Protein AF-A0A831WG98-F1 (afdb_monomer_lite)

Foldseek 3Di:
DDDVVVVDDPPVVVVVPDDDDDVLVVVLVVLLVVCVVDVPRAAEDAPCCVVSNVVSVCVVCVVRYHYPYHD

Secondary structure (DSSP, 8-state):
---GGG---TTTT-TTTS----HHHHHHHHHHHHHHH-TT--EEESS-HHHHTTHHHHHH-GGGEEE----

Sequence (71 aa):
MINKDAKLVENIFETKALEQASTRDGFGRGVVEAGREDKNVVVLCADLAESTRSQWFRDEFPERYIEIGVA

Structure (mmCIF, N/CA/C/O backbone):
data_AF-A0A831WG98-F1
#
_entry.id   AF-A0A831WG98-F1
#
loop_
_atom_site.group_PDB
_atom_site.id
_atom_site.type_sy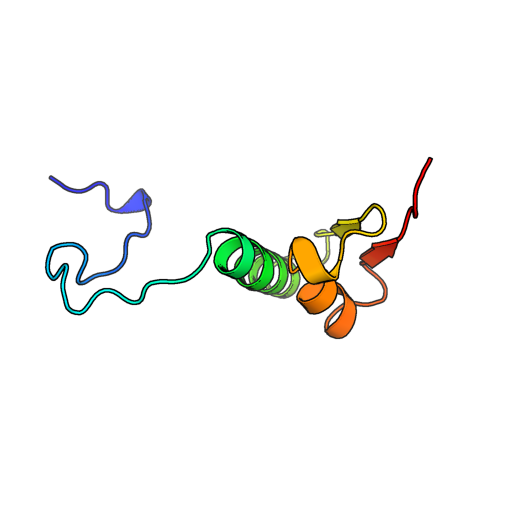mbol
_atom_site.label_atom_id
_atom_site.label_alt_id
_atom_site.label_comp_id
_atom_site.label_asym_id
_atom_site.label_entity_id
_atom_site.label_seq_id
_atom_site.pdbx_PDB_ins_code
_atom_site.Cartn_x
_atom_site.Cartn_y
_atom_site.Cartn_z
_atom_site.occupancy
_atom_site.B_iso_or_equiv
_atom_site.auth_seq_id
_atom_site.auth_comp_id
_atom_site.auth_asym_id
_atom_site.auth_atom_id
_atom_site.pdbx_PDB_model_num
ATOM 1 N N . MET A 1 1 ? -26.042 2.422 15.961 1.00 77.81 1 MET A N 1
ATOM 2 C CA . MET A 1 1 ? -25.336 1.120 15.919 1.00 77.81 1 MET A CA 1
ATOM 3 C C . MET A 1 1 ? -24.158 1.270 14.968 1.00 77.81 1 MET A C 1
ATOM 5 O O . MET A 1 1 ? -24.352 1.893 13.933 1.00 77.81 1 MET A O 1
ATOM 9 N N . ILE A 1 2 ? -22.963 0.782 15.313 1.00 86.81 2 ILE A N 1
ATOM 10 C CA . ILE A 1 2 ? -21.805 0.836 14.403 1.00 86.81 2 ILE A CA 1
ATOM 11 C C . ILE A 1 2 ? -22.019 -0.138 13.234 1.00 86.81 2 ILE A C 1
ATOM 13 O O . ILE A 1 2 ? -22.505 -1.250 13.443 1.00 86.81 2 ILE A O 1
ATOM 17 N N . ASN A 1 3 ? -21.655 0.281 12.019 1.00 90.56 3 ASN A N 1
ATOM 18 C CA . ASN A 1 3 ? -21.636 -0.591 10.847 1.00 90.56 3 ASN A CA 1
ATOM 19 C C . ASN A 1 3 ? -20.506 -1.631 10.977 1.00 90.56 3 ASN A C 1
ATOM 21 O O . ASN A 1 3 ? -19.334 -1.261 11.015 1.00 90.56 3 ASN A O 1
ATOM 25 N N . LYS A 1 4 ? -20.852 -2.923 11.023 1.00 85.88 4 LYS A N 1
ATOM 26 C CA . LYS A 1 4 ? -19.877 -4.025 11.137 1.00 85.88 4 LYS A CA 1
ATOM 27 C C . LYS A 1 4 ? -19.063 -4.237 9.858 1.00 85.88 4 LYS A C 1
ATOM 29 O O . LYS A 1 4 ? -17.925 -4.697 9.934 1.00 85.88 4 LYS A O 1
ATOM 34 N N . ASP A 1 5 ? -19.606 -3.850 8.709 1.00 91.25 5 ASP A N 1
ATOM 35 C CA . ASP A 1 5 ? -18.927 -3.988 7.418 1.00 91.25 5 ASP A CA 1
ATOM 36 C C . ASP A 1 5 ? -17.822 -2.943 7.236 1.00 91.25 5 ASP A C 1
ATOM 38 O O . ASP A 1 5 ? -16.964 -3.096 6.376 1.00 91.25 5 ASP A O 1
ATOM 42 N N . ALA A 1 6 ? -17.790 -1.912 8.088 1.00 88.94 6 ALA A N 1
ATOM 43 C CA . ALA A 1 6 ? -16.761 -0.878 8.067 1.00 88.94 6 ALA A CA 1
ATOM 44 C C . ALA A 1 6 ? -15.406 -1.333 8.647 1.00 88.94 6 ALA A C 1
ATOM 46 O O . ALA A 1 6 ? -14.469 -0.541 8.636 1.00 88.94 6 ALA A O 1
ATOM 47 N N . LYS A 1 7 ? -15.299 -2.571 9.165 1.00 86.62 7 LYS A N 1
ATOM 48 C CA . LYS A 1 7 ? -14.047 -3.174 9.677 1.00 86.62 7 LYS A CA 1
ATOM 49 C C . LYS A 1 7 ? -13.278 -2.259 10.647 1.00 86.62 7 LYS A C 1
ATOM 51 O O . LYS A 1 7 ? -12.059 -2.148 10.591 1.00 86.62 7 LYS A O 1
ATOM 56 N N . LEU A 1 8 ? -14.012 -1.576 11.524 1.00 89.31 8 LEU A N 1
ATOM 57 C CA . LEU A 1 8 ? -13.433 -0.665 12.509 1.00 89.31 8 LEU A CA 1
ATOM 58 C C . LEU A 1 8 ? -12.710 -1.442 13.615 1.00 89.31 8 LEU A C 1
ATOM 60 O O . LEU A 1 8 ? -13.098 -2.560 13.951 1.00 89.31 8 LEU A O 1
ATOM 64 N N . VAL A 1 9 ? -11.701 -0.810 14.211 1.00 88.94 9 VAL A N 1
ATOM 65 C CA . VAL A 1 9 ? -10.987 -1.341 15.380 1.00 88.94 9 VAL A CA 1
ATOM 66 C C . VAL A 1 9 ? -11.937 -1.560 16.564 1.00 88.94 9 VAL A C 1
ATOM 68 O O . VAL A 1 9 ? -12.853 -0.768 16.796 1.00 88.94 9 VAL A O 1
ATOM 71 N N . GLU A 1 10 ? -11.722 -2.636 17.324 1.00 89.06 10 GLU A N 1
ATOM 72 C CA . GLU A 1 10 ? -12.642 -3.071 18.388 1.00 89.06 10 GLU A CA 1
ATOM 73 C C . GLU A 1 10 ? -12.779 -2.041 19.518 1.00 89.06 10 GLU A C 1
ATOM 75 O O . GLU A 1 10 ? -13.867 -1.829 20.053 1.00 89.06 10 GLU A O 1
ATOM 80 N N . ASN A 1 11 ? -11.691 -1.340 19.837 1.00 90.38 11 ASN A N 1
ATOM 81 C CA . ASN A 1 11 ? -11.612 -0.354 20.911 1.00 90.38 11 ASN A CA 1
ATOM 82 C C . ASN A 1 11 ? -11.861 1.090 20.431 1.00 90.38 11 ASN A C 1
ATOM 84 O O . ASN A 1 11 ? -11.348 2.037 21.023 1.00 90.38 11 ASN A O 1
ATOM 88 N N . ILE A 1 12 ? -12.671 1.290 19.382 1.00 89.81 12 ILE A N 1
ATOM 89 C CA . ILE A 1 12 ? -12.933 2.611 18.767 1.00 89.81 12 ILE A CA 1
ATOM 90 C C . ILE A 1 12 ? -13.390 3.708 19.748 1.00 89.81 12 ILE A C 1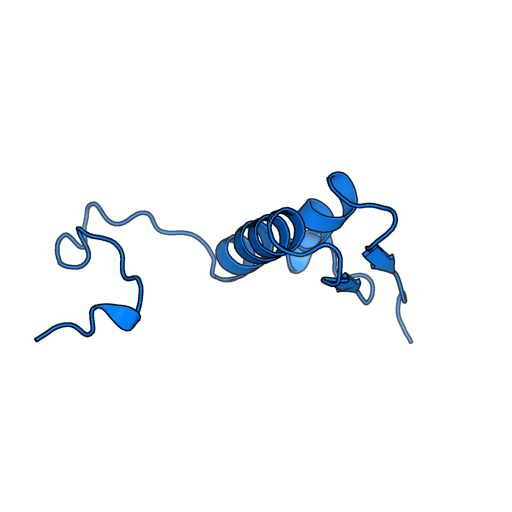
ATOM 92 O O . ILE A 1 12 ? -13.178 4.893 19.497 1.00 89.81 12 ILE A O 1
ATOM 96 N N . PHE A 1 13 ? -14.012 3.343 20.870 1.00 91.06 13 PHE A N 1
ATOM 97 C CA . PHE A 1 13 ? -14.465 4.302 21.882 1.00 91.06 13 PHE A CA 1
ATOM 98 C C . PHE A 1 13 ? -13.402 4.630 22.945 1.00 91.06 13 PHE A C 1
ATOM 100 O O . PHE A 1 13 ? -13.557 5.597 23.692 1.00 91.06 13 PHE A O 1
ATOM 107 N N . GLU A 1 14 ? -12.303 3.877 23.007 1.00 93.62 14 GLU A N 1
ATOM 108 C CA . GLU A 1 14 ? -11.205 4.067 23.960 1.00 93.62 14 GLU A CA 1
ATOM 109 C C . GLU A 1 14 ? -10.151 5.028 23.396 1.00 93.62 14 GLU A C 1
ATOM 111 O O . GLU A 1 14 ? -9.013 4.663 23.115 1.00 93.62 14 GLU A O 1
ATOM 116 N N . THR A 1 15 ? -10.524 6.298 23.237 1.00 88.50 15 THR A N 1
ATOM 117 C CA . THR A 1 15 ? -9.740 7.299 22.483 1.00 88.50 15 THR A CA 1
ATOM 118 C C . THR A 1 15 ? -8.284 7.472 22.920 1.00 88.50 15 THR A C 1
ATOM 120 O O . THR A 1 15 ? -7.443 7.822 22.100 1.00 88.50 15 THR A O 1
ATOM 123 N N . LYS A 1 16 ? -7.964 7.216 24.194 1.00 91.06 16 LYS A N 1
ATOM 124 C CA . LYS A 1 16 ? -6.591 7.296 24.723 1.00 91.06 16 LYS A CA 1
ATOM 125 C C . LYS A 1 16 ? -5.731 6.073 24.401 1.00 91.06 16 LYS A C 1
ATOM 127 O O . LYS A 1 16 ? -4.512 6.185 24.432 1.00 91.06 16 LYS A O 1
ATOM 132 N N . ALA A 1 17 ? -6.354 4.925 24.153 1.00 90.25 17 ALA A N 1
ATOM 133 C CA . ALA A 1 17 ? -5.683 3.662 23.857 1.00 90.25 17 ALA A CA 1
ATOM 134 C C . ALA A 1 17 ? -5.618 3.368 22.348 1.00 90.25 17 ALA A C 1
ATOM 136 O O . ALA A 1 17 ? -4.977 2.402 21.941 1.00 90.25 17 ALA A O 1
ATOM 137 N N . LEU A 1 18 ? -6.275 4.184 21.515 1.00 91.12 18 LEU A N 1
ATOM 138 C CA . LEU A 1 18 ? -6.236 4.042 20.064 1.00 91.12 18 LEU A CA 1
ATOM 139 C C . LEU A 1 18 ? -4.843 4.346 19.518 1.00 91.12 18 LEU A C 1
ATOM 141 O O . LEU A 1 18 ? -4.359 5.476 19.624 1.00 91.12 18 LEU A O 1
ATOM 145 N N . GLU A 1 19 ? -4.244 3.355 18.858 1.00 90.19 19 GLU A N 1
ATOM 146 C CA . GLU A 1 19 ? -3.030 3.554 18.071 1.00 90.19 19 GLU A CA 1
ATOM 147 C C . GLU A 1 19 ? -3.264 4.665 17.040 1.00 90.19 19 GLU A C 1
ATOM 149 O O . GLU A 1 19 ? -4.245 4.658 16.294 1.00 90.19 19 GLU A O 1
ATOM 154 N N . GLN A 1 20 ? -2.361 5.642 17.021 1.00 90.12 20 GLN A N 1
ATOM 155 C CA . GLN A 1 20 ? -2.359 6.708 16.029 1.00 90.12 20 GLN A CA 1
ATOM 156 C C . GLN A 1 20 ? -1.249 6.427 15.023 1.00 90.12 20 GLN A C 1
ATOM 158 O O . GLN A 1 20 ? -0.076 6.351 15.383 1.00 90.12 20 GLN A O 1
ATOM 163 N N . ALA A 1 21 ? -1.625 6.315 13.756 1.00 92.06 21 ALA A N 1
ATOM 164 C CA . ALA A 1 21 ? -0.703 6.170 12.642 1.00 92.06 21 ALA A CA 1
ATOM 165 C C . ALA A 1 21 ? -1.130 7.097 11.505 1.00 92.06 21 ALA A C 1
ATOM 167 O O . ALA A 1 21 ? -2.276 7.552 11.442 1.00 92.06 21 ALA A O 1
ATOM 168 N N . SER A 1 22 ? -0.207 7.395 10.593 1.00 96.38 22 SER A N 1
ATOM 169 C CA . SER A 1 22 ? -0.562 8.192 9.425 1.00 96.38 22 SER A CA 1
ATOM 170 C C . SER A 1 22 ? -1.396 7.356 8.452 1.00 96.38 22 SER A C 1
ATOM 172 O O . SER A 1 22 ? -1.165 6.159 8.289 1.00 96.38 22 SER A O 1
ATOM 174 N N . THR A 1 23 ? -2.363 7.969 7.768 1.00 95.62 23 THR A N 1
ATOM 175 C CA . THR A 1 23 ? -3.232 7.249 6.816 1.00 95.62 23 THR A CA 1
ATOM 176 C C . THR A 1 23 ? -2.439 6.571 5.695 1.00 95.62 23 THR A C 1
ATOM 178 O O . THR A 1 23 ? -2.815 5.494 5.239 1.00 95.62 23 THR A O 1
ATOM 181 N N . ARG A 1 24 ? -1.295 7.145 5.307 1.00 97.56 24 ARG A N 1
ATOM 182 C CA . ARG A 1 24 ? -0.346 6.537 4.362 1.00 97.56 24 ARG A CA 1
ATOM 183 C C . ARG A 1 24 ? 0.298 5.246 4.878 1.00 97.56 24 ARG A C 1
ATOM 185 O O . ARG A 1 24 ? 0.575 4.366 4.076 1.00 97.56 24 ARG A O 1
ATOM 192 N N . ASP A 1 25 ? 0.501 5.097 6.190 1.00 97.25 25 ASP A N 1
ATOM 193 C CA . ASP A 1 25 ? 0.981 3.829 6.755 1.00 97.25 25 ASP A CA 1
ATOM 194 C C . ASP A 1 25 ? -0.114 2.759 6.635 1.00 97.25 25 ASP A C 1
ATOM 196 O O . ASP A 1 25 ? 0.175 1.606 6.322 1.00 97.25 25 ASP A O 1
ATOM 200 N N . GLY A 1 26 ? -1.381 3.158 6.795 1.00 96.19 26 GLY A N 1
ATOM 201 C CA . GLY A 1 26 ? -2.533 2.310 6.488 1.00 96.19 26 GLY A CA 1
ATOM 202 C C . GLY A 1 26 ? -2.563 1.880 5.019 1.00 96.19 26 GLY A C 1
ATOM 203 O O . GLY A 1 26 ? -2.677 0.691 4.743 1.00 96.19 26 GLY A O 1
ATOM 204 N N . PHE A 1 27 ? -2.384 2.817 4.081 1.00 97.69 27 PHE A N 1
ATOM 205 C CA . PHE A 1 27 ? -2.289 2.503 2.649 1.00 97.69 27 PHE A CA 1
ATOM 206 C C . PHE A 1 27 ? -1.141 1.532 2.343 1.00 97.69 27 PHE A C 1
ATOM 208 O O . PHE A 1 27 ? -1.375 0.513 1.701 1.00 97.69 27 PHE A O 1
ATOM 215 N N . GLY A 1 28 ? 0.074 1.804 2.829 1.00 98.19 28 GLY A N 1
ATOM 216 C CA . GLY A 1 28 ? 1.239 0.958 2.561 1.00 98.19 28 GLY A CA 1
ATOM 217 C C . GLY A 1 28 ? 1.071 -0.470 3.085 1.00 98.19 28 GLY A C 1
ATOM 218 O O . GLY A 1 28 ? 1.382 -1.425 2.379 1.00 98.19 28 GLY A O 1
ATOM 219 N N . ARG A 1 29 ? 0.547 -0.636 4.308 1.00 97.62 29 ARG A N 1
ATOM 220 C CA . ARG A 1 29 ? 0.259 -1.967 4.875 1.00 97.62 29 ARG A CA 1
ATOM 221 C C . ARG A 1 29 ? -0.886 -2.653 4.128 1.00 97.62 29 ARG A C 1
ATOM 223 O O . ARG A 1 29 ? -0.772 -3.826 3.790 1.00 97.62 29 ARG A O 1
ATOM 230 N N . GLY A 1 30 ? -1.952 -1.911 3.834 1.00 97.44 30 GLY A N 1
ATOM 231 C CA . GLY A 1 30 ? -3.143 -2.438 3.171 1.00 97.44 30 GLY A CA 1
ATOM 232 C C . GLY A 1 30 ? -2.885 -2.883 1.734 1.00 97.44 30 GLY A C 1
ATOM 233 O O . GLY A 1 30 ? -3.394 -3.915 1.314 1.00 97.44 30 GLY A O 1
ATOM 234 N N . VAL A 1 31 ? -2.057 -2.161 0.973 1.00 98.12 31 VAL A N 1
ATOM 235 C CA . VAL A 1 31 ? -1.728 -2.570 -0.401 1.00 98.12 31 VAL A CA 1
ATOM 236 C C . VAL A 1 31 ? -0.838 -3.814 -0.425 1.00 98.12 31 VAL A C 1
ATOM 238 O O . VAL A 1 31 ? -1.005 -4.662 -1.297 1.00 98.12 31 VAL A O 1
ATOM 241 N N . VAL A 1 32 ? 0.059 -3.972 0.555 1.00 98.62 32 VAL A N 1
ATOM 242 C CA . VAL A 1 32 ? 0.836 -5.207 0.749 1.00 98.62 32 VAL A CA 1
ATOM 243 C C . VAL A 1 32 ? -0.089 -6.382 1.071 1.00 98.62 32 VAL A C 1
ATOM 245 O O . VAL A 1 32 ? 0.031 -7.436 0.452 1.00 98.62 32 VAL A O 1
ATOM 248 N N . GLU A 1 33 ? -1.037 -6.198 1.993 1.00 98.31 33 GLU A N 1
ATOM 249 C CA . GLU A 1 33 ? -2.048 -7.208 2.332 1.00 98.31 33 GLU A CA 1
ATOM 250 C C . GLU A 1 33 ? -2.875 -7.610 1.104 1.00 98.31 33 GLU A C 1
ATOM 252 O O . GLU A 1 33 ? -2.921 -8.790 0.763 1.00 98.31 33 GLU A O 1
ATOM 257 N N . ALA A 1 34 ? -3.401 -6.638 0.352 1.00 98.25 34 ALA A N 1
ATOM 258 C CA . ALA A 1 34 ? -4.104 -6.896 -0.905 1.00 98.25 34 ALA A CA 1
ATOM 259 C C . ALA A 1 34 ? -3.223 -7.644 -1.924 1.00 98.25 34 ALA A C 1
ATOM 261 O O . ALA A 1 34 ? -3.693 -8.540 -2.621 1.00 98.25 34 ALA A O 1
ATOM 262 N N . GLY A 1 35 ? -1.928 -7.320 -1.986 1.00 98.44 35 GLY A N 1
ATOM 263 C CA . GLY A 1 35 ? -0.953 -8.014 -2.825 1.00 98.44 35 GLY A CA 1
ATOM 264 C C . GLY A 1 35 ? -0.716 -9.472 -2.434 1.00 98.44 35 GLY A C 1
ATOM 265 O O . GLY A 1 35 ? -0.441 -10.279 -3.324 1.00 98.44 35 GLY A O 1
ATOM 266 N N . ARG A 1 36 ? -0.818 -9.817 -1.143 1.00 98.50 36 ARG A N 1
ATOM 267 C CA . ARG A 1 36 ? -0.735 -11.205 -0.651 1.00 98.50 36 ARG A CA 1
ATOM 268 C C . ARG A 1 36 ? -1.981 -12.009 -1.011 1.00 98.50 36 ARG A C 1
ATOM 270 O O . ARG A 1 36 ? -1.866 -13.199 -1.291 1.00 98.50 36 ARG A O 1
ATOM 277 N N . GLU A 1 37 ? -3.148 -11.370 -0.998 1.00 98.38 37 GLU A N 1
ATOM 278 C CA . GLU A 1 37 ? -4.431 -12.021 -1.279 1.00 98.38 37 GLU A CA 1
ATOM 279 C C . GLU A 1 37 ? -4.701 -12.195 -2.779 1.00 98.38 37 GLU A C 1
ATOM 281 O O . GLU A 1 37 ? -5.247 -13.221 -3.189 1.00 98.38 37 GLU A O 1
ATOM 286 N N . ASP A 1 38 ? -4.293 -11.231 -3.611 1.00 98.62 38 ASP A N 1
ATOM 287 C CA . ASP A 1 38 ? -4.517 -11.260 -5.055 1.00 98.62 38 ASP A CA 1
ATOM 288 C C . ASP A 1 38 ? -3.254 -10.895 -5.858 1.00 98.62 38 ASP A C 1
ATOM 290 O O . ASP A 1 38 ? -2.732 -9.774 -5.836 1.00 98.62 38 ASP A O 1
ATOM 294 N N . LYS A 1 39 ? -2.790 -11.862 -6.659 1.00 98.06 39 LYS A N 1
ATOM 295 C CA . LYS A 1 39 ? -1.647 -11.712 -7.572 1.00 98.06 39 LYS A CA 1
ATOM 296 C C . LYS A 1 39 ? -1.879 -10.697 -8.697 1.00 98.06 39 LYS A C 1
ATOM 298 O O . LYS A 1 39 ? -0.915 -10.284 -9.334 1.00 98.06 39 LYS A O 1
ATOM 303 N N . ASN A 1 40 ? -3.131 -10.323 -8.966 1.00 98.50 40 ASN A N 1
ATOM 304 C CA . ASN A 1 40 ? -3.481 -9.345 -9.998 1.00 98.50 40 ASN A CA 1
ATOM 305 C C . ASN A 1 40 ? -3.302 -7.893 -9.526 1.00 98.50 40 ASN A C 1
ATOM 307 O O . ASN A 1 40 ? -3.367 -6.978 -10.344 1.00 98.50 40 ASN A O 1
ATOM 311 N N . VAL A 1 41 ? -3.064 -7.663 -8.230 1.00 98.56 41 VAL A N 1
ATOM 312 C CA . VAL A 1 41 ? -2.762 -6.329 -7.698 1.00 98.56 41 VAL A CA 1
ATOM 313 C C . VAL A 1 41 ? -1.370 -5.896 -8.158 1.00 98.56 41 VAL A C 1
ATOM 315 O O . VAL A 1 41 ? -0.395 -6.630 -7.995 1.00 98.56 41 VAL A O 1
ATOM 318 N N . VAL A 1 42 ? -1.288 -4.690 -8.717 1.00 98.50 42 VAL A N 1
ATOM 319 C CA . VAL A 1 42 ? -0.060 -4.038 -9.193 1.00 98.50 42 VAL A CA 1
ATOM 320 C C . VAL A 1 42 ? -0.035 -2.621 -8.634 1.00 98.50 42 VAL A C 1
ATOM 322 O O . VAL A 1 42 ? -1.072 -1.956 -8.586 1.00 98.50 42 VAL A O 1
ATOM 325 N N . VAL A 1 43 ? 1.141 -2.147 -8.226 1.00 98.44 43 VAL A N 1
ATOM 326 C CA . VAL A 1 43 ? 1.327 -0.788 -7.702 1.00 98.44 43 VAL A CA 1
ATOM 327 C C . VAL A 1 43 ? 2.172 0.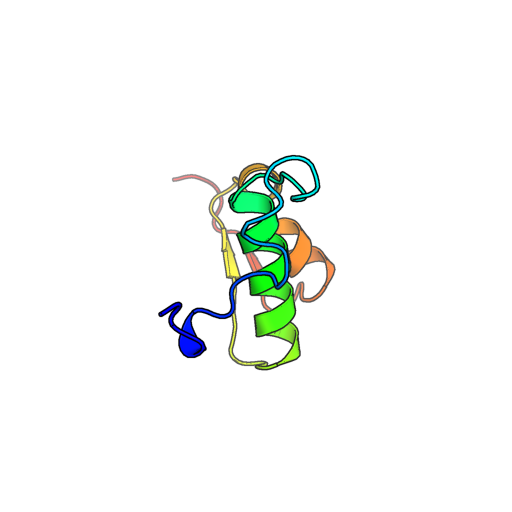024 -8.666 1.00 98.44 43 VAL A C 1
ATOM 329 O O . VAL A 1 43 ? 3.259 -0.391 -9.056 1.00 98.44 43 VAL A O 1
ATOM 332 N N . LEU A 1 44 ? 1.673 1.201 -9.032 1.00 98.06 44 LEU A N 1
ATOM 333 C CA . LEU A 1 44 ? 2.388 2.168 -9.852 1.00 98.06 44 LEU A CA 1
ATOM 334 C C . LEU A 1 44 ? 2.753 3.372 -8.983 1.00 98.06 44 LEU A C 1
ATOM 336 O O . LEU A 1 44 ? 1.931 3.831 -8.185 1.00 98.06 44 LEU A O 1
ATOM 340 N N . CYS A 1 45 ? 3.968 3.888 -9.135 1.00 97.38 45 CYS A N 1
ATOM 341 C CA . CYS A 1 45 ? 4.429 5.067 -8.409 1.00 97.38 45 CYS A CA 1
ATOM 342 C C . CYS A 1 45 ? 5.130 6.057 -9.338 1.00 97.38 45 CYS A C 1
ATOM 344 O O . CYS A 1 45 ? 5.665 5.670 -10.372 1.00 97.38 45 CYS A O 1
ATOM 346 N N . ALA A 1 46 ? 5.091 7.331 -8.954 1.00 97.00 46 ALA A N 1
ATOM 347 C CA . ALA A 1 46 ? 5.729 8.439 -9.650 1.00 97.00 46 ALA A CA 1
ATOM 348 C C . ALA A 1 46 ? 6.694 9.155 -8.689 1.00 97.00 46 ALA A C 1
ATOM 350 O O . ALA A 1 46 ? 6.355 10.192 -8.125 1.00 97.00 46 ALA A O 1
ATOM 351 N N . ASP A 1 47 ? 7.840 8.528 -8.413 1.00 96.25 47 ASP A N 1
ATOM 352 C CA . ASP A 1 47 ? 8.960 9.011 -7.582 1.00 96.25 47 ASP A CA 1
ATOM 353 C C . ASP A 1 47 ? 8.610 9.424 -6.136 1.00 96.25 47 ASP A C 1
ATOM 355 O O . ASP A 1 47 ? 9.322 10.167 -5.464 1.00 96.25 47 ASP A O 1
ATOM 359 N N . LEU A 1 48 ? 7.489 8.929 -5.608 1.00 97.12 48 LEU A N 1
ATOM 360 C CA . LEU A 1 48 ? 7.003 9.251 -4.260 1.00 97.12 48 LEU A CA 1
ATOM 361 C C . LEU A 1 48 ? 6.885 8.008 -3.378 1.00 97.12 48 LEU A C 1
ATOM 363 O O . LEU A 1 48 ? 6.058 7.971 -2.459 1.00 97.12 48 LEU A O 1
ATOM 367 N N . ALA A 1 49 ? 7.710 6.993 -3.647 1.00 97.00 49 ALA A N 1
ATOM 368 C CA . ALA A 1 49 ? 7.587 5.683 -3.025 1.00 97.00 49 ALA A CA 1
ATOM 369 C C . ALA A 1 49 ? 7.589 5.792 -1.497 1.00 97.00 49 ALA A C 1
ATOM 371 O O . ALA A 1 49 ? 6.583 5.502 -0.852 1.00 97.00 49 ALA A O 1
ATOM 372 N N . GLU A 1 50 ? 8.658 6.364 -0.930 1.00 97.12 50 GLU A N 1
ATOM 373 C CA . GLU A 1 50 ? 8.803 6.530 0.517 1.00 97.12 50 GLU A CA 1
ATOM 374 C C . GLU A 1 50 ? 7.678 7.368 1.134 1.00 97.12 50 GLU A C 1
ATOM 376 O O . GLU A 1 50 ? 7.113 7.005 2.170 1.00 97.12 50 GLU A O 1
ATOM 381 N N . SER A 1 51 ? 7.317 8.475 0.482 1.00 97.12 51 SER A N 1
ATOM 382 C CA . SER A 1 51 ? 6.294 9.407 0.963 1.00 97.12 51 SER A CA 1
ATOM 383 C C . SER A 1 51 ? 4.910 8.773 1.045 1.00 97.12 51 SER A C 1
ATOM 385 O O . SER A 1 51 ? 4.165 9.075 1.982 1.00 97.12 51 SER A O 1
ATOM 387 N N . THR A 1 52 ? 4.587 7.896 0.092 1.00 97.38 52 THR A N 1
ATOM 388 C CA . THR A 1 52 ? 3.300 7.193 -0.005 1.00 97.38 52 THR A CA 1
ATOM 389 C C . THR A 1 52 ? 3.278 5.858 0.725 1.00 97.38 52 THR A C 1
ATOM 391 O O . THR A 1 52 ? 2.193 5.338 0.944 1.00 97.38 52 THR A O 1
ATOM 394 N N . ARG A 1 53 ? 4.432 5.327 1.152 1.00 98.38 53 ARG A N 1
ATOM 395 C CA . ARG A 1 53 ? 4.593 3.963 1.693 1.00 98.38 53 ARG A CA 1
ATOM 396 C C . ARG A 1 53 ? 4.460 2.847 0.656 1.00 98.38 53 ARG A C 1
ATOM 398 O O . ARG A 1 53 ? 4.439 1.675 1.027 1.00 98.38 53 ARG A O 1
ATOM 405 N N . SER A 1 54 ? 4.415 3.175 -0.636 1.00 98.00 54 SER A N 1
ATOM 406 C CA . SER A 1 54 ? 4.331 2.166 -1.697 1.00 98.00 54 SER A CA 1
ATOM 407 C C . SER A 1 54 ? 5.616 1.340 -1.832 1.00 98.00 54 SER A C 1
ATOM 409 O O . SER A 1 54 ? 5.567 0.228 -2.359 1.00 98.00 54 SER A O 1
ATOM 411 N N . GLN A 1 55 ? 6.750 1.816 -1.298 1.00 98.44 55 GLN A N 1
ATOM 412 C CA . GLN A 1 55 ? 7.996 1.048 -1.270 1.00 98.44 55 GLN A CA 1
ATOM 413 C C . GLN A 1 55 ? 7.861 -0.265 -0.496 1.00 98.44 55 GLN A C 1
ATOM 415 O O . GLN A 1 55 ? 8.536 -1.222 -0.838 1.00 98.44 55 GLN A O 1
ATOM 420 N N . TRP A 1 56 ? 6.962 -0.358 0.491 1.00 98.62 56 TRP A N 1
ATOM 421 C CA . TRP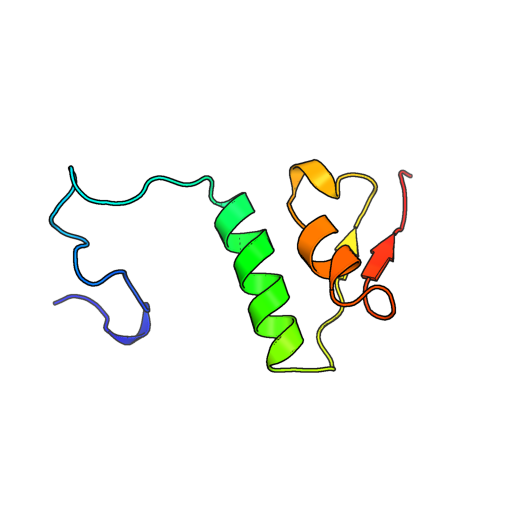 A 1 56 ? 6.736 -1.623 1.200 1.00 98.62 56 TRP A CA 1
ATOM 422 C C . TRP A 1 56 ? 6.168 -2.703 0.274 1.00 98.62 56 TRP A C 1
ATOM 424 O O . TRP A 1 56 ? 6.549 -3.862 0.385 1.00 98.62 56 TRP A O 1
ATOM 434 N N . PHE A 1 57 ? 5.316 -2.321 -0.684 1.00 98.75 57 PHE A N 1
ATOM 435 C CA . PHE A 1 57 ? 4.849 -3.238 -1.725 1.00 98.75 57 PHE A CA 1
ATOM 436 C C . PHE A 1 57 ? 5.976 -3.614 -2.683 1.00 98.75 57 PHE A C 1
ATOM 438 O O . PHE A 1 57 ? 6.105 -4.779 -3.037 1.00 98.75 57 PHE A O 1
ATOM 445 N N . ARG A 1 58 ? 6.807 -2.644 -3.084 1.00 98.25 58 ARG A N 1
ATOM 446 C CA . ARG A 1 58 ? 7.977 -2.886 -3.942 1.00 98.25 58 ARG A CA 1
ATOM 447 C C . ARG A 1 58 ? 8.950 -3.887 -3.324 1.00 98.25 58 ARG A C 1
ATOM 449 O O . ARG A 1 58 ? 9.460 -4.742 -4.036 1.00 98.25 58 ARG A O 1
ATOM 456 N N . ASP A 1 59 ? 9.224 -3.752 -2.030 1.00 98.50 59 ASP A N 1
ATOM 457 C CA . ASP A 1 59 ? 10.201 -4.585 -1.331 1.00 98.50 59 ASP A CA 1
ATOM 458 C C . ASP A 1 59 ? 9.707 -6.042 -1.200 1.00 98.50 59 ASP A C 1
ATOM 460 O O . ASP A 1 59 ? 10.522 -6.963 -1.174 1.00 98.50 59 ASP A O 1
ATOM 464 N N . GLU A 1 60 ? 8.386 -6.263 -1.167 1.00 98.50 60 GLU A N 1
ATOM 465 C CA . GLU A 1 60 ? 7.777 -7.599 -1.087 1.00 98.50 60 GLU A CA 1
ATOM 466 C C . GLU A 1 60 ? 7.433 -8.213 -2.458 1.00 98.50 60 GLU A C 1
ATOM 468 O O . GLU A 1 60 ? 7.574 -9.421 -2.640 1.00 98.50 60 GLU A O 1
ATOM 473 N N . PHE A 1 61 ? 7.014 -7.395 -3.429 1.00 98.38 61 PHE A N 1
ATOM 474 C CA . PHE A 1 61 ? 6.551 -7.809 -4.761 1.00 98.38 61 PHE A CA 1
ATOM 475 C C . PHE A 1 61 ? 7.186 -6.955 -5.874 1.00 98.38 61 PHE A C 1
ATOM 477 O O . PHE A 1 61 ? 6.479 -6.228 -6.588 1.00 98.38 61 PHE A O 1
ATOM 484 N N . PRO A 1 62 ? 8.519 -6.999 -6.043 1.00 98.19 62 PRO A N 1
ATOM 485 C CA . PRO A 1 62 ? 9.229 -6.122 -6.973 1.00 98.19 62 PRO A CA 1
ATOM 486 C C . PRO A 1 62 ? 8.773 -6.294 -8.427 1.00 98.19 62 PRO A C 1
ATOM 488 O O . PRO A 1 62 ? 8.738 -5.326 -9.181 1.00 98.19 62 PRO A O 1
ATOM 491 N N . GLU A 1 63 ? 8.360 -7.497 -8.826 1.00 98.50 63 GLU A N 1
ATOM 492 C CA . GLU A 1 63 ? 7.851 -7.798 -10.168 1.00 98.50 63 GLU A CA 1
ATOM 493 C C . GLU A 1 63 ? 6.457 -7.215 -10.459 1.00 98.50 63 GLU A C 1
ATOM 495 O O . GLU A 1 63 ? 6.036 -7.183 -11.616 1.00 98.50 63 GLU A O 1
ATOM 500 N N . ARG A 1 64 ? 5.744 -6.738 -9.4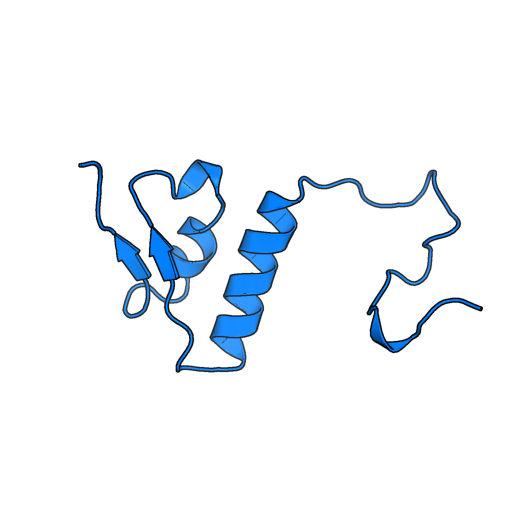30 1.00 98.62 64 ARG A N 1
ATOM 501 C CA . ARG A 1 64 ? 4.412 -6.111 -9.529 1.00 98.62 64 ARG A CA 1
ATOM 502 C C . ARG A 1 64 ? 4.408 -4.644 -9.103 1.00 98.62 64 ARG A C 1
ATOM 504 O O . ARG A 1 64 ? 3.343 -4.060 -8.897 1.00 98.62 64 ARG A O 1
ATOM 511 N N . TYR A 1 65 ? 5.585 -4.046 -8.974 1.00 98.62 65 TYR A N 1
ATOM 512 C CA . TYR A 1 65 ? 5.750 -2.627 -8.705 1.00 98.62 65 TYR A CA 1
ATOM 513 C C . TYR A 1 65 ? 6.366 -1.937 -9.922 1.00 98.62 65 TYR A C 1
ATOM 515 O 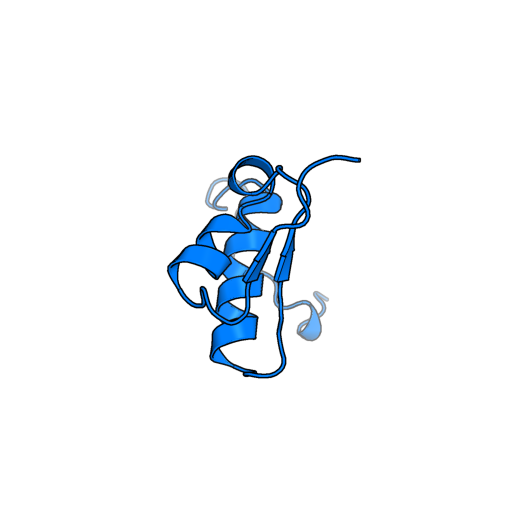O . TYR A 1 65 ? 7.406 -2.359 -10.424 1.00 98.62 65 TYR A O 1
ATOM 523 N N . ILE A 1 66 ? 5.743 -0.858 -10.392 1.00 98.38 66 ILE A N 1
ATOM 524 C CA . ILE A 1 66 ? 6.177 -0.121 -11.581 1.00 98.38 66 ILE A CA 1
ATOM 525 C C . ILE A 1 66 ? 6.499 1.319 -11.183 1.00 98.38 66 ILE A C 1
ATOM 527 O O . ILE A 1 66 ? 5.612 2.082 -10.797 1.00 98.38 66 ILE A O 1
ATOM 531 N N . GLU A 1 67 ? 7.772 1.692 -11.304 1.00 97.06 67 GLU A N 1
ATOM 532 C CA . GLU A 1 67 ? 8.233 3.068 -11.120 1.00 97.06 67 GLU A CA 1
ATOM 533 C C . GLU A 1 67 ? 8.149 3.834 -12.444 1.00 97.06 67 GLU A C 1
ATOM 535 O O . GLU A 1 67 ? 8.706 3.400 -13.453 1.00 97.06 67 GLU A O 1
ATOM 540 N N . ILE A 1 68 ? 7.443 4.962 -12.437 1.00 96.75 68 ILE A N 1
ATOM 541 C CA . ILE A 1 68 ? 7.200 5.809 -13.613 1.00 96.75 68 ILE A CA 1
ATOM 542 C C . ILE A 1 68 ? 8.076 7.074 -13.562 1.00 96.75 68 ILE A C 1
ATOM 544 O O . ILE A 1 68 ? 8.254 7.735 -14.584 1.00 96.75 68 ILE A O 1
ATOM 548 N N . GLY A 1 69 ? 8.687 7.391 -12.414 1.00 93.25 69 GLY A N 1
ATOM 549 C CA . GLY A 1 69 ? 9.496 8.595 -12.244 1.00 93.25 69 GLY A CA 1
ATOM 550 C C . GLY A 1 69 ? 8.649 9.870 -12.243 1.00 93.25 69 GLY A C 1
ATOM 551 O O . GLY A 1 69 ? 7.479 9.859 -11.863 1.00 93.25 69 GLY A O 1
ATOM 552 N N . VAL A 1 70 ? 9.248 10.980 -12.672 1.00 87.88 70 VAL A N 1
ATOM 553 C CA . VAL A 1 70 ? 8.607 12.303 -12.753 1.00 87.88 70 VAL A CA 1
ATOM 554 C C . VAL A 1 70 ? 8.489 12.722 -14.221 1.00 87.88 70 VAL A C 1
ATOM 556 O O . VAL A 1 70 ? 9.367 12.396 -15.021 1.00 87.88 70 VAL A O 1
ATOM 559 N N . ALA A 1 71 ? 7.406 13.422 -14.567 1.00 80.19 71 ALA A N 1
ATOM 560 C CA . ALA A 1 71 ? 7.150 13.962 -15.906 1.00 80.19 71 ALA A CA 1
ATOM 561 C C . ALA A 1 71 ? 7.673 15.395 -16.071 1.00 80.19 71 ALA A C 1
ATOM 563 O O . ALA A 1 71 ? 7.539 16.183 -15.106 1.00 80.19 71 ALA A O 1
#

pLDDT: mean 94.85, std 4.74, range [77.81, 98.75]

Radius of gyration: 15.23 Å; chains: 1; bounding box: 36×26×41 Å